Protein AF-A0A506X8Z9-F1 (afdb_monomer_lite)

Foldseek 3Di:
DDPDAQAAEEEQADDCVDPCSVVVQPVVCVVRNHHYHYDPHDDPVVSVVCCVVVVHPDYDDDPVNVVCVVPPPD

Secondary structure (DSSP, 8-state):
-----TT-EEEE-S-TTSHHIIIIIIIHHHHTT-EEEE-SS--HHHHHHHHHHHT-SEE---HHHHHHHHH---

pLDDT: mean 96.39, std 3.66, range [73.38, 98.62]

Sequence (74 aa):
AIDLGTEDRVLAVLPFFHIYGMTVLLNLALRQRATLVTMPKFDLVEFLTNIQTHRCSYLFIAPPIAVALAKHPI

Radius of gyration: 12.09 Å; chains: 1; bounding box: 29×24×30 Å

Structure (mmCIF, N/CA/C/O backbone):
data_AF-A0A506X8Z9-F1
#
_entry.id   AF-A0A506X8Z9-F1
#
loop_
_atom_site.group_PDB
_atom_site.id
_atom_site.type_symbol
_atom_site.label_atom_id
_atom_site.label_alt_id
_atom_site.label_comp_id
_atom_site.label_asym_id
_atom_site.label_entity_id
_atom_site.label_seq_id
_atom_site.pdbx_PDB_ins_code
_atom_site.Cartn_x
_atom_site.Cartn_y
_atom_site.Cartn_z
_atom_site.occupancy
_atom_site.B_iso_or_equiv
_atom_site.auth_seq_id
_atom_site.auth_comp_id
_atom_site.auth_asym_id
_atom_site.auth_atom_id
_atom_site.pdbx_PDB_model_num
ATOM 1 N N . ALA A 1 1 ? -8.708 -15.898 -9.333 1.00 73.38 1 ALA A N 1
ATOM 2 C CA . ALA A 1 1 ? -8.675 -14.436 -9.556 1.00 73.38 1 ALA A CA 1
ATOM 3 C C . ALA A 1 1 ? -8.699 -13.750 -8.194 1.00 73.38 1 ALA A C 1
ATOM 5 O O . ALA A 1 1 ? -9.091 -14.406 -7.240 1.00 73.38 1 ALA A O 1
ATOM 6 N N . ILE A 1 2 ? -8.239 -12.502 -8.083 1.00 86.12 2 ILE A N 1
ATOM 7 C CA . ILE A 1 2 ? -8.325 -11.736 -6.827 1.00 86.12 2 ILE A CA 1
ATOM 8 C C . ILE A 1 2 ? -9.807 -11.439 -6.550 1.00 86.12 2 ILE A C 1
ATOM 10 O O . ILE A 1 2 ? -10.484 -10.929 -7.441 1.00 86.12 2 ILE A O 1
ATOM 14 N N . ASP A 1 3 ? -10.296 -11.769 -5.354 1.00 92.12 3 ASP A N 1
ATOM 15 C CA . ASP A 1 3 ? -11.699 -11.605 -4.945 1.00 92.12 3 ASP A CA 1
ATOM 16 C C . ASP A 1 3 ? -11.939 -10.235 -4.286 1.00 92.12 3 ASP A C 1
ATOM 18 O O . ASP A 1 3 ? -12.107 -10.121 -3.076 1.00 92.12 3 ASP A O 1
ATOM 22 N N . LEU A 1 4 ? -11.840 -9.173 -5.088 1.00 95.25 4 LEU A N 1
ATOM 23 C CA . LEU A 1 4 ? -12.017 -7.784 -4.652 1.00 95.25 4 LEU A CA 1
ATOM 24 C C . LEU A 1 4 ? -13.427 -7.283 -5.008 1.00 95.25 4 LEU A C 1
ATOM 26 O O . LEU A 1 4 ? -13.821 -7.385 -6.176 1.00 95.25 4 LEU A O 1
ATOM 30 N N . GLY A 1 5 ? -14.142 -6.697 -4.042 1.00 96.56 5 GLY A N 1
ATOM 31 C CA . GLY A 1 5 ? -15.506 -6.170 -4.178 1.00 96.56 5 GLY A CA 1
ATOM 32 C C . GLY A 1 5 ? -15.686 -4.709 -3.738 1.00 96.56 5 GLY A C 1
ATOM 33 O O . GLY A 1 5 ? -14.726 -3.987 -3.482 1.00 96.56 5 GLY A O 1
ATOM 34 N N . THR A 1 6 ? -16.942 -4.256 -3.656 1.00 97.56 6 THR A N 1
ATOM 35 C CA . THR A 1 6 ? -17.296 -2.846 -3.371 1.00 97.56 6 THR A CA 1
ATOM 36 C C . THR A 1 6 ? -16.990 -2.408 -1.942 1.00 97.56 6 THR A C 1
ATOM 38 O O . THR A 1 6 ? -16.686 -1.242 -1.705 1.00 97.56 6 THR A O 1
ATOM 41 N N . GLU A 1 7 ? -17.045 -3.345 -0.997 1.00 97.69 7 GLU A N 1
ATOM 42 C CA . GLU A 1 7 ? -16.772 -3.085 0.420 1.00 97.69 7 GLU A CA 1
ATOM 43 C C . GLU A 1 7 ? -15.268 -3.070 0.730 1.00 97.69 7 GLU A C 1
ATOM 45 O O . GLU A 1 7 ? -14.857 -2.680 1.827 1.00 97.69 7 GLU A O 1
ATOM 50 N N . ASP A 1 8 ? -14.439 -3.485 -0.232 1.00 98.25 8 ASP A N 1
ATOM 51 C CA . ASP A 1 8 ? -13.002 -3.577 -0.050 1.00 98.25 8 ASP A CA 1
ATOM 52 C C . ASP A 1 8 ? -12.300 -2.230 -0.149 1.00 98.25 8 ASP A C 1
ATOM 54 O O . ASP A 1 8 ? -12.700 -1.300 -0.856 1.00 98.25 8 ASP A O 1
ATOM 58 N N . ARG A 1 9 ? -11.185 -2.151 0.574 1.00 98.50 9 ARG A N 1
ATOM 59 C CA . ARG A 1 9 ? -10.364 -0.953 0.700 1.00 98.50 9 ARG A CA 1
ATOM 60 C C . ARG A 1 9 ? -8.917 -1.333 0.432 1.00 98.50 9 ARG A C 1
ATOM 62 O O . ARG A 1 9 ? -8.306 -2.062 1.214 1.00 98.50 9 ARG A O 1
ATOM 69 N N . VAL A 1 10 ? -8.381 -0.845 -0.681 1.00 98.31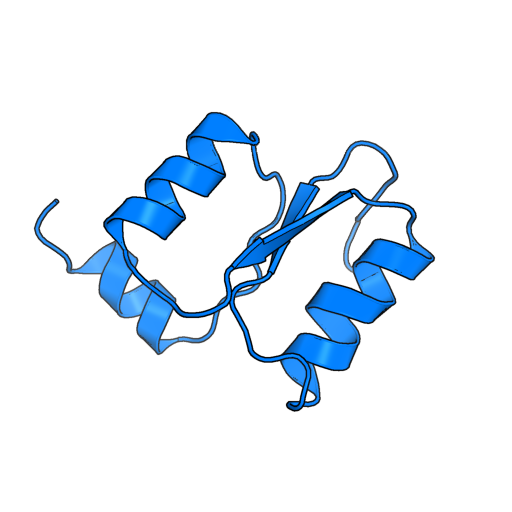 10 VAL A N 1
ATOM 70 C CA . VAL A 1 10 ? -7.016 -1.127 -1.136 1.00 98.31 10 VAL A CA 1
ATOM 71 C C . VAL A 1 10 ? -6.107 0.029 -0.739 1.00 98.31 10 VAL A C 1
ATOM 73 O O . VAL A 1 10 ? -6.343 1.167 -1.148 1.00 98.31 10 VAL A O 1
ATOM 76 N N . LEU A 1 11 ? -5.040 -0.255 0.012 1.00 98.44 11 LEU A N 1
ATOM 77 C CA . LEU A 1 11 ? -3.994 0.737 0.272 1.00 98.44 11 LEU A CA 1
ATOM 78 C C . LEU A 1 11 ? -3.027 0.799 -0.912 1.00 98.44 11 LEU A C 1
ATOM 80 O O . LEU A 1 11 ? -2.277 -0.140 -1.184 1.00 98.44 11 LEU A O 1
ATOM 84 N N . ALA A 1 12 ? -3.036 1.926 -1.612 1.00 97.56 12 ALA A N 1
ATOM 85 C CA . ALA A 1 12 ? -2.220 2.165 -2.783 1.00 97.56 12 ALA A CA 1
ATOM 86 C C . ALA A 1 12 ? -0.915 2.883 -2.430 1.00 97.56 12 ALA A C 1
ATOM 88 O O . ALA A 1 12 ? -0.856 4.111 -2.416 1.00 97.56 12 ALA A O 1
ATOM 89 N N . VAL A 1 13 ? 0.131 2.096 -2.167 1.00 97.44 13 VAL A N 1
ATOM 90 C CA . VAL A 1 13 ? 1.477 2.593 -1.825 1.00 97.44 13 VAL A CA 1
ATOM 91 C C . VAL A 1 13 ? 2.494 2.465 -2.965 1.00 97.44 13 VAL A C 1
ATOM 93 O O . VAL A 1 13 ? 3.545 3.103 -2.937 1.00 97.44 13 VAL A O 1
ATOM 96 N N . LEU A 1 14 ? 2.214 1.634 -3.976 1.00 97.56 14 LEU A N 1
ATOM 97 C CA . LEU A 1 14 ? 3.109 1.479 -5.125 1.00 97.56 14 LEU A CA 1
ATOM 98 C C . LEU A 1 14 ? 2.821 2.560 -6.178 1.00 97.56 14 LEU A C 1
ATOM 100 O O . LEU A 1 14 ? 1.652 2.866 -6.422 1.00 97.56 14 LE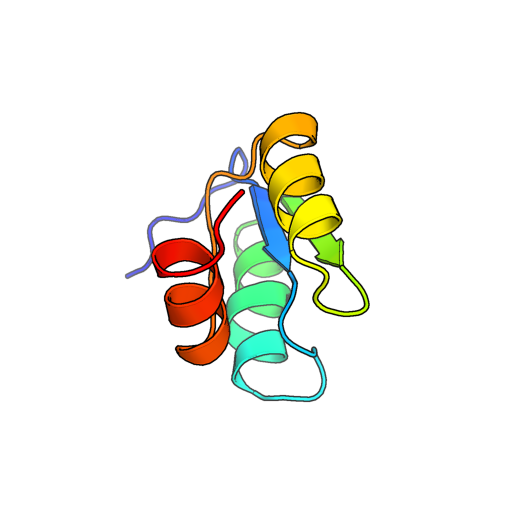U A O 1
ATOM 104 N N . PRO A 1 15 ? 3.848 3.099 -6.859 1.00 96.75 15 PRO A N 1
ATOM 105 C CA . PRO A 1 15 ? 3.656 4.217 -7.775 1.00 96.75 15 PRO A CA 1
ATOM 106 C C . PRO A 1 15 ? 2.783 3.866 -8.983 1.00 96.75 15 PRO A C 1
ATOM 108 O O . PRO A 1 15 ? 3.000 2.849 -9.648 1.00 96.75 15 PRO A O 1
ATOM 111 N N . PHE A 1 16 ? 1.847 4.750 -9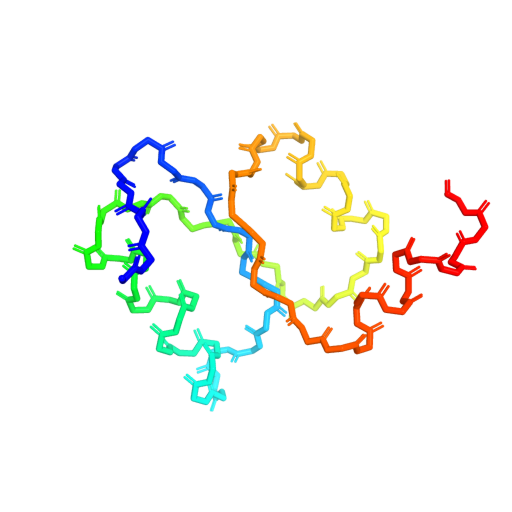.336 1.00 97.25 16 PHE A N 1
ATOM 112 C CA . PHE A 1 16 ? 0.938 4.540 -10.470 1.00 97.25 16 PHE A CA 1
ATOM 113 C C . PHE A 1 16 ? 1.609 4.643 -11.841 1.00 97.25 16 PHE A C 1
ATOM 115 O O . PHE A 1 16 ? 1.074 4.125 -12.809 1.00 97.25 16 PHE A O 1
ATOM 122 N N . PHE A 1 17 ? 2.799 5.234 -11.954 1.00 97.12 17 PHE A N 1
ATOM 123 C CA . PHE A 1 17 ? 3.548 5.214 -13.217 1.00 97.12 17 PHE A CA 1
ATOM 124 C C . PHE A 1 17 ? 4.174 3.842 -13.529 1.00 97.12 17 PHE A C 1
ATOM 126 O O . PHE A 1 17 ? 4.671 3.629 -14.631 1.00 97.12 17 PHE A O 1
ATOM 133 N N . HIS A 1 18 ? 4.173 2.906 -12.575 1.00 97.31 18 HIS A N 1
ATOM 134 C CA . HIS A 1 18 ? 4.669 1.547 -12.769 1.00 97.31 18 HIS A CA 1
ATOM 135 C C . HIS A 1 18 ? 3.503 0.585 -13.029 1.00 97.31 18 HIS A C 1
ATOM 137 O O . HIS A 1 18 ? 2.468 0.675 -12.368 1.00 97.31 18 HIS A O 1
ATOM 143 N N . ILE A 1 19 ? 3.673 -0.389 -13.934 1.00 98.12 19 ILE A N 1
ATOM 144 C CA . ILE A 1 19 ? 2.596 -1.303 -14.368 1.00 98.12 19 ILE A CA 1
ATOM 145 C C . ILE A 1 19 ? 1.873 -1.991 -13.205 1.00 98.12 19 ILE A C 1
ATOM 147 O O . ILE A 1 19 ? 0.655 -2.159 -13.253 1.00 98.12 19 ILE A O 1
ATOM 151 N N . TYR A 1 20 ? 2.602 -2.346 -12.143 1.00 96.19 20 TYR A N 1
ATOM 152 C CA . TYR A 1 20 ? 2.017 -2.982 -10.966 1.00 96.19 20 TYR A CA 1
ATOM 153 C C . TYR A 1 20 ? 1.085 -2.027 -10.197 1.00 96.19 20 TYR A C 1
ATOM 155 O O . TYR A 1 20 ? -0.050 -2.396 -9.900 1.00 96.19 20 TYR A O 1
ATOM 163 N N . GLY A 1 21 ? 1.512 -0.780 -9.959 1.00 97.38 21 GLY A N 1
ATOM 164 C CA . GLY A 1 21 ? 0.679 0.243 -9.320 1.00 97.38 21 GLY A CA 1
ATOM 165 C C . GLY A 1 21 ? -0.502 0.668 -10.196 1.00 97.38 21 GLY A C 1
ATOM 166 O O . GLY A 1 21 ? -1.625 0.767 -9.713 1.00 97.38 21 GLY A O 1
ATOM 167 N N . MET A 1 22 ? -0.282 0.834 -11.502 1.00 98.12 22 MET A N 1
ATOM 168 C CA . MET A 1 22 ? -1.347 1.165 -12.454 1.00 98.12 22 MET A CA 1
ATOM 169 C C . MET A 1 22 ? -2.403 0.055 -12.540 1.00 98.12 22 MET A C 1
ATOM 171 O O . MET A 1 22 ? -3.598 0.310 -12.438 1.00 98.12 22 MET A O 1
ATOM 175 N N . THR A 1 23 ? -1.978 -1.193 -12.735 1.00 97.25 23 THR A N 1
ATOM 176 C CA . THR A 1 23 ? -2.900 -2.284 -13.080 1.00 97.25 23 THR A CA 1
ATOM 177 C C . THR A 1 23 ? -3.571 -2.883 -11.851 1.00 97.25 23 THR A C 1
ATOM 179 O O . THR A 1 23 ? -4.783 -3.089 -11.862 1.00 97.25 23 THR A O 1
ATOM 182 N N . VAL A 1 24 ? -2.803 -3.176 -10.796 1.00 95.88 24 VAL A N 1
ATOM 183 C CA . VAL A 1 24 ? -3.303 -3.949 -9.647 1.00 95.88 24 VAL A CA 1
ATOM 184 C C . VAL A 1 24 ? -3.835 -3.054 -8.535 1.00 95.88 24 VAL A C 1
ATOM 186 O O . VAL A 1 24 ? -4.812 -3.422 -7.896 1.00 95.88 24 VAL A O 1
ATOM 189 N N . LEU A 1 25 ? -3.242 -1.881 -8.306 1.00 97.00 25 LEU A N 1
ATOM 190 C CA . LEU A 1 25 ? -3.743 -0.974 -7.271 1.00 97.00 25 LEU A CA 1
ATOM 191 C C . LEU A 1 25 ? -4.851 -0.088 -7.844 1.00 97.00 25 LEU A C 1
ATOM 193 O O . LEU A 1 25 ? -5.971 -0.127 -7.352 1.00 97.00 25 LEU A O 1
ATOM 197 N N . LEU A 1 26 ? -4.558 0.683 -8.895 1.00 97.69 26 LEU A N 1
ATOM 198 C CA . LEU A 1 26 ? -5.502 1.668 -9.428 1.00 97.69 26 LEU A CA 1
ATOM 199 C C . LEU A 1 26 ? -6.619 1.020 -10.263 1.00 97.69 26 LEU A C 1
ATOM 201 O O . LEU A 1 26 ? -7.787 1.063 -9.880 1.00 97.69 26 LEU A O 1
ATOM 205 N N . ASN A 1 27 ? -6.277 0.401 -11.396 1.00 97.81 27 ASN A N 1
ATOM 206 C CA . ASN A 1 27 ? -7.274 -0.066 -12.363 1.00 97.81 27 ASN A CA 1
ATOM 207 C C . ASN A 1 27 ? -8.165 -1.182 -11.807 1.00 97.81 27 ASN A C 1
ATOM 209 O O . ASN A 1 27 ? -9.372 -1.162 -12.040 1.00 97.81 27 ASN A O 1
ATOM 213 N N . LEU A 1 28 ? -7.599 -2.148 -11.076 1.00 96.94 28 LEU A N 1
ATOM 214 C CA . LEU A 1 28 ? -8.378 -3.227 -10.466 1.00 96.94 28 LEU A CA 1
ATOM 215 C C . LEU A 1 28 ? -9.368 -2.689 -9.425 1.00 96.94 28 LEU A C 1
ATOM 217 O O . LEU A 1 28 ? -10.543 -3.041 -9.494 1.00 96.94 28 LEU A O 1
ATOM 221 N N . ALA A 1 29 ? -8.931 -1.816 -8.510 1.00 97.12 29 ALA A N 1
ATOM 222 C CA . ALA A 1 29 ? -9.816 -1.251 -7.492 1.00 97.12 29 ALA A CA 1
ATOM 223 C C . ALA A 1 29 ? -10.963 -0.451 -8.119 1.00 97.12 29 ALA A C 1
ATOM 225 O O . ALA A 1 29 ? -12.125 -0.693 -7.797 1.00 97.12 29 ALA A O 1
ATOM 226 N N . LEU A 1 30 ? -10.661 0.424 -9.085 1.00 97.38 30 LEU A N 1
ATOM 227 C CA . LEU A 1 30 ? -11.684 1.203 -9.788 1.00 97.38 30 LEU A CA 1
ATOM 228 C C . LEU A 1 30 ? -12.655 0.312 -10.569 1.00 97.38 30 LEU A C 1
ATOM 230 O O . LEU A 1 30 ? -13.867 0.519 -10.507 1.00 97.38 30 LEU A O 1
ATOM 234 N N . ARG A 1 31 ? -12.146 -0.708 -11.271 1.00 97.44 31 ARG A N 1
ATOM 235 C CA . ARG A 1 31 ? -12.977 -1.659 -12.023 1.00 97.44 31 ARG A CA 1
ATOM 236 C C . ARG A 1 31 ? -13.943 -2.420 -11.112 1.00 97.44 31 ARG A C 1
ATOM 238 O O . ARG A 1 31 ? -15.083 -2.642 -11.510 1.00 97.44 31 ARG A O 1
ATOM 245 N N . GLN A 1 32 ? -13.500 -2.781 -9.909 1.00 97.06 32 GLN A N 1
ATOM 246 C CA . GLN A 1 32 ? -14.311 -3.491 -8.914 1.00 97.06 32 GLN A CA 1
ATOM 247 C C . GLN A 1 32 ? -15.156 -2.556 -8.039 1.00 97.06 32 GLN A C 1
ATOM 249 O O . GLN A 1 32 ? -15.916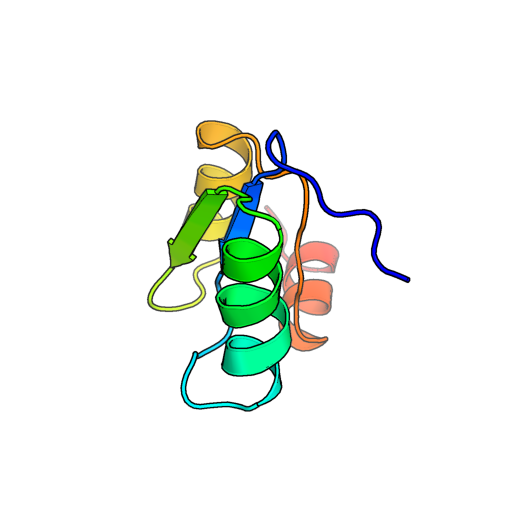 -3.033 -7.201 1.00 97.06 32 GLN A O 1
ATOM 254 N N . ARG A 1 33 ? -15.060 -1.234 -8.252 1.00 97.81 33 ARG A N 1
ATOM 255 C CA . ARG A 1 33 ? -15.680 -0.195 -7.412 1.00 97.81 33 ARG A CA 1
ATOM 256 C C . ARG A 1 33 ? -15.272 -0.295 -5.935 1.00 97.81 33 ARG A C 1
ATOM 258 O O . ARG A 1 33 ? -16.046 0.078 -5.059 1.00 97.81 33 ARG A O 1
ATOM 265 N N . ALA A 1 34 ? -14.068 -0.794 -5.677 1.00 98.25 34 ALA A N 1
ATOM 266 C CA . ALA A 1 34 ? -13.459 -0.792 -4.356 1.00 98.25 34 ALA A CA 1
ATOM 267 C C . ALA A 1 34 ? -12.964 0.619 -4.003 1.00 98.25 34 ALA A C 1
ATOM 269 O O . ALA A 1 34 ? -12.694 1.448 -4.879 1.00 98.25 34 ALA A O 1
ATOM 270 N N . THR A 1 35 ? -12.786 0.886 -2.712 1.00 98.44 35 THR A N 1
ATOM 271 C CA . THR A 1 35 ? -12.191 2.141 -2.241 1.00 98.44 35 THR A CA 1
ATOM 272 C C . THR A 1 35 ? -10.671 2.090 -2.373 1.00 98.44 35 THR A C 1
ATOM 274 O O . THR A 1 35 ? -10.033 1.134 -1.932 1.00 98.44 35 THR A O 1
ATOM 277 N N . LEU A 1 36 ? -10.074 3.145 -2.928 1.00 97.94 36 LEU A N 1
ATOM 278 C CA . LEU A 1 36 ? -8.625 3.289 -3.045 1.00 97.94 36 LEU A CA 1
ATOM 279 C C . LEU A 1 36 ? -8.114 4.318 -2.032 1.00 97.94 36 LEU A C 1
ATOM 281 O O . LEU A 1 36 ? -8.442 5.499 -2.123 1.00 97.94 36 LEU A O 1
ATOM 285 N N . VAL A 1 37 ? -7.296 3.880 -1.078 1.00 98.38 37 VAL A N 1
ATOM 286 C CA . VAL A 1 37 ? -6.625 4.755 -0.107 1.00 98.38 37 VAL A CA 1
ATOM 287 C C . VAL A 1 37 ? -5.229 5.049 -0.643 1.00 98.38 37 VAL A C 1
ATOM 289 O O . VAL A 1 37 ? -4.395 4.153 -0.700 1.00 98.38 37 VAL A O 1
ATOM 292 N N . THR A 1 38 ? -4.961 6.272 -1.094 1.00 97.44 38 THR A N 1
ATOM 293 C CA . THR A 1 38 ? -3.684 6.607 -1.747 1.00 97.44 38 THR A CA 1
ATOM 294 C C . THR A 1 38 ? -2.625 7.062 -0.756 1.00 97.44 38 THR A C 1
ATOM 296 O O . THR A 1 38 ? -2.906 7.901 0.097 1.00 97.44 38 THR A O 1
ATOM 299 N N . MET A 1 39 ? -1.393 6.591 -0.939 1.00 96.56 39 MET A N 1
ATOM 300 C CA . MET A 1 39 ? -0.227 7.018 -0.174 1.00 96.56 39 MET A CA 1
ATOM 301 C C . MET A 1 39 ? 0.884 7.462 -1.142 1.00 96.56 39 MET A C 1
ATOM 303 O O . MET A 1 39 ? 1.335 6.653 -1.954 1.00 96.56 39 MET A O 1
ATOM 307 N N . PRO A 1 40 ? 1.341 8.728 -1.102 1.00 93.56 40 PRO A N 1
ATOM 308 C CA . PRO A 1 40 ? 2.247 9.269 -2.121 1.00 93.56 40 PRO A CA 1
ATOM 309 C C . PRO A 1 40 ? 3.664 8.680 -2.063 1.00 93.56 40 PRO A C 1
ATOM 311 O O . PRO A 1 40 ? 4.370 8.663 -3.070 1.00 93.56 40 PRO A O 1
ATOM 314 N N . LYS A 1 41 ? 4.095 8.212 -0.889 1.00 93.81 41 LYS A N 1
ATOM 315 C CA . LYS A 1 41 ? 5.392 7.570 -0.651 1.00 93.81 41 LYS A CA 1
ATOM 316 C C . LYS A 1 41 ? 5.260 6.589 0.504 1.00 93.81 41 LYS A C 1
ATOM 318 O O . LYS A 1 41 ? 4.453 6.825 1.388 1.00 93.81 41 LYS A O 1
ATOM 323 N N . PHE A 1 42 ? 6.067 5.534 0.532 1.00 97.06 42 PHE A N 1
ATOM 324 C CA . PHE A 1 42 ? 6.081 4.621 1.673 1.00 97.06 42 PHE A CA 1
ATOM 325 C C . PHE A 1 42 ? 6.745 5.274 2.894 1.00 97.06 42 PHE A C 1
ATOM 327 O O . PHE A 1 42 ? 7.883 5.735 2.818 1.00 97.06 42 PHE A O 1
ATOM 334 N N . ASP A 1 43 ? 6.031 5.249 4.010 1.00 96.88 43 ASP A N 1
ATOM 335 C CA . ASP A 1 43 ? 6.507 5.491 5.369 1.00 96.88 43 ASP A CA 1
ATOM 336 C C . ASP A 1 43 ? 5.866 4.415 6.251 1.00 96.88 43 ASP A C 1
ATOM 338 O O . ASP A 1 43 ? 4.665 4.179 6.149 1.00 96.88 43 ASP A O 1
ATOM 342 N N . LEU A 1 44 ? 6.640 3.702 7.070 1.00 97.00 44 LEU A N 1
ATOM 343 C CA . LEU A 1 44 ? 6.112 2.522 7.759 1.00 97.00 44 LEU A CA 1
ATOM 344 C C . LEU A 1 44 ? 5.025 2.876 8.783 1.00 97.00 44 LEU A C 1
ATOM 346 O O . LEU A 1 44 ? 4.011 2.183 8.863 1.00 97.00 44 LEU A O 1
ATOM 350 N N . VAL A 1 45 ? 5.221 3.943 9.558 1.00 97.06 45 VAL A N 1
ATOM 351 C CA . VAL A 1 45 ? 4.282 4.325 10.619 1.00 97.06 45 VAL A CA 1
ATOM 352 C C . VAL A 1 45 ? 2.989 4.838 10.000 1.00 97.06 45 VAL A C 1
ATOM 354 O O . VAL A 1 45 ? 1.904 4.421 10.407 1.00 97.06 45 VAL A O 1
ATOM 357 N N . GLU A 1 46 ? 3.086 5.683 8.976 1.00 97.69 46 GLU A N 1
ATOM 358 C CA . GLU A 1 46 ? 1.928 6.171 8.231 1.00 97.69 46 GLU A CA 1
ATOM 359 C C . GLU A 1 46 ? 1.210 5.023 7.502 1.00 97.69 46 GLU A C 1
ATOM 361 O O . GLU A 1 46 ? -0.016 4.958 7.518 1.00 97.69 46 GLU A O 1
ATOM 366 N N . PHE A 1 47 ? 1.946 4.059 6.938 1.00 98.06 47 PHE A N 1
ATOM 367 C CA . PHE A 1 47 ? 1.378 2.871 6.295 1.00 98.06 47 PHE A CA 1
ATOM 368 C C . PHE A 1 47 ? 0.534 2.053 7.282 1.00 98.06 47 PHE A C 1
ATOM 370 O O . PHE A 1 47 ? -0.636 1.784 7.009 1.00 98.06 47 PHE A O 1
ATOM 377 N N . LEU A 1 48 ? 1.084 1.721 8.456 1.00 97.50 48 LEU A N 1
ATOM 378 C CA . LEU A 1 48 ? 0.361 1.007 9.516 1.00 97.50 48 LEU A CA 1
ATOM 379 C C . LEU A 1 48 ? -0.829 1.822 10.050 1.00 97.50 48 LEU A C 1
ATOM 381 O O . LEU A 1 48 ? -1.923 1.284 10.241 1.00 97.50 48 LEU A O 1
ATOM 385 N N . THR A 1 49 ? -0.651 3.134 10.218 1.00 98.12 49 THR A N 1
ATOM 386 C CA . THR A 1 49 ? -1.712 4.051 10.661 1.00 98.12 49 THR A CA 1
ATOM 387 C C . THR A 1 49 ? -2.864 4.101 9.658 1.00 98.12 49 THR A C 1
ATOM 389 O O . THR A 1 49 ? -4.029 4.025 10.056 1.00 98.12 49 THR A O 1
ATOM 392 N N . ASN A 1 50 ? -2.567 4.162 8.359 1.00 98.38 50 ASN A N 1
ATOM 393 C CA . ASN A 1 50 ? -3.560 4.177 7.287 1.00 98.38 50 ASN A CA 1
ATOM 394 C C . ASN A 1 50 ? -4.303 2.841 7.186 1.00 98.38 50 ASN A C 1
ATOM 396 O O . ASN A 1 50 ? -5.524 2.838 7.012 1.00 98.38 50 ASN A O 1
ATOM 400 N N . ILE A 1 51 ? -3.607 1.711 7.369 1.00 98.31 51 ILE A N 1
ATOM 401 C CA . ILE A 1 51 ? -4.241 0.387 7.458 1.00 98.31 51 ILE A CA 1
ATOM 402 C C . ILE A 1 51 ? -5.287 0.375 8.573 1.00 98.31 51 ILE A C 1
ATOM 404 O O . ILE A 1 51 ? -6.435 -0.000 8.328 1.00 98.31 51 ILE A O 1
ATOM 408 N N . GLN A 1 52 ? -4.916 0.816 9.778 1.00 98.31 52 GLN A N 1
ATOM 409 C CA . GLN A 1 52 ? -5.806 0.805 10.939 1.00 98.31 52 GLN A CA 1
ATOM 410 C C . GLN A 1 52 ? -6.966 1.801 10.801 1.00 98.31 52 GLN A C 1
ATOM 412 O O . GLN A 1 52 ? -8.119 1.453 11.070 1.00 98.31 52 GLN A O 1
ATOM 417 N N . THR A 1 53 ? -6.671 3.030 10.377 1.00 98.62 53 THR A N 1
ATOM 418 C CA . THR A 1 53 ? -7.638 4.135 10.279 1.00 98.62 53 THR A CA 1
ATOM 419 C C . THR A 1 53 ? -8.681 3.857 9.209 1.00 98.62 53 THR A C 1
ATOM 421 O O . THR A 1 53 ? -9.882 3.961 9.456 1.00 98.62 53 THR A O 1
ATOM 424 N N . HIS A 1 54 ? -8.232 3.440 8.025 1.00 98.25 54 HIS A N 1
ATOM 425 C CA . HIS A 1 54 ? -9.118 3.182 6.900 1.00 98.25 54 HIS A CA 1
ATOM 426 C C . HIS A 1 54 ? -9.614 1.740 6.847 1.00 98.25 54 HIS A C 1
ATOM 428 O O . HIS A 1 54 ? -10.450 1.449 5.998 1.00 98.25 54 HIS A O 1
ATOM 434 N N . ARG A 1 55 ? -9.174 0.849 7.748 1.00 98.19 55 ARG A N 1
ATOM 435 C CA . ARG A 1 55 ? -9.546 -0.578 7.764 1.00 98.19 55 ARG A CA 1
ATOM 436 C C . ARG A 1 55 ? -9.318 -1.232 6.398 1.00 98.19 55 ARG A C 1
ATOM 438 O O . ARG A 1 55 ? -10.240 -1.786 5.806 1.00 98.19 55 ARG A O 1
ATOM 445 N N . CYS A 1 56 ? -8.100 -1.098 5.877 1.00 98.31 56 CYS A N 1
ATOM 446 C CA . CYS A 1 56 ? -7.743 -1.641 4.565 1.00 98.31 56 CYS A CA 1
ATOM 447 C C . CYS A 1 56 ? -7.873 -3.173 4.563 1.00 98.31 56 CYS A C 1
ATOM 449 O O . CYS A 1 56 ? -7.311 -3.830 5.438 1.00 98.31 56 CYS A O 1
ATOM 451 N N . SER A 1 57 ? -8.598 -3.731 3.591 1.00 97.88 57 SER A N 1
ATOM 452 C CA . SER A 1 57 ? -8.821 -5.179 3.452 1.00 97.88 57 SER A CA 1
ATOM 453 C C . SER A 1 57 ? -7.800 -5.850 2.532 1.00 97.88 57 SER A C 1
ATOM 455 O O . SER A 1 57 ? -7.517 -7.035 2.687 1.00 97.88 57 SER A O 1
ATOM 457 N N . TYR A 1 58 ? -7.191 -5.082 1.623 1.00 97.38 58 TYR A N 1
ATOM 458 C CA . TYR A 1 58 ? -6.185 -5.570 0.683 1.00 97.38 58 TYR A CA 1
ATOM 459 C C . TYR A 1 58 ? -4.911 -4.727 0.714 1.00 97.38 58 TYR A C 1
ATOM 461 O O . TYR A 1 58 ? -4.951 -3.495 0.646 1.00 97.38 58 TYR A O 1
ATOM 469 N N . LEU A 1 59 ? -3.769 -5.422 0.737 1.00 96.94 59 LEU A N 1
ATOM 470 C CA . LEU A 1 59 ? -2.430 -4.842 0.655 1.00 96.94 59 LEU A CA 1
ATOM 471 C C . LEU A 1 59 ? -1.648 -5.505 -0.480 1.00 96.94 59 LEU A C 1
ATOM 473 O O . LEU A 1 59 ? -1.249 -6.665 -0.387 1.00 96.94 59 LEU A O 1
ATOM 477 N N . PHE A 1 60 ? -1.392 -4.746 -1.542 1.00 96.12 60 PHE A N 1
ATOM 478 C CA . PHE A 1 60 ? -0.502 -5.154 -2.627 1.00 96.12 60 PHE A CA 1
ATOM 479 C C . PHE A 1 60 ? 0.846 -4.468 -2.437 1.00 96.12 60 PHE A C 1
ATOM 481 O O . PHE A 1 60 ? 0.985 -3.264 -2.655 1.00 96.12 60 PHE A O 1
ATOM 488 N N . ILE A 1 61 ? 1.838 -5.237 -1.995 1.00 97.00 61 ILE A N 1
ATOM 489 C CA . ILE A 1 61 ? 3.149 -4.717 -1.603 1.00 97.00 61 ILE A CA 1
ATOM 490 C C . ILE A 1 61 ? 4.273 -5.337 -2.433 1.00 97.00 61 ILE A C 1
ATOM 492 O O . ILE A 1 61 ? 4.140 -6.430 -2.986 1.00 97.00 61 ILE A O 1
ATOM 496 N N . ALA A 1 62 ? 5.395 -4.625 -2.519 1.00 96.38 62 ALA A N 1
ATOM 497 C CA . ALA A 1 62 ? 6.639 -5.157 -3.062 1.00 96.38 62 ALA A CA 1
ATOM 498 C C . ALA A 1 62 ? 7.437 -5.891 -1.963 1.00 96.38 62 ALA A C 1
ATOM 500 O O . ALA A 1 62 ? 7.270 -5.574 -0.780 1.00 96.38 62 ALA A O 1
ATOM 501 N N . PRO A 1 63 ? 8.358 -6.810 -2.317 1.00 97.19 63 PRO A N 1
ATOM 502 C CA . PRO A 1 63 ? 9.157 -7.544 -1.333 1.00 97.19 63 PRO A CA 1
ATOM 503 C C . PRO A 1 63 ? 9.880 -6.672 -0.286 1.00 97.19 63 PRO A C 1
ATOM 505 O O . PRO A 1 63 ? 9.864 -7.052 0.884 1.00 97.19 63 PRO A O 1
ATOM 508 N N . PRO A 1 64 ? 10.448 -5.489 -0.614 1.00 96.06 64 PRO A N 1
ATOM 509 C CA . PRO A 1 64 ? 11.084 -4.636 0.394 1.00 96.06 64 PRO A CA 1
ATOM 510 C C . PRO A 1 64 ? 10.133 -4.155 1.500 1.00 96.06 64 PRO A C 1
ATOM 512 O O . PRO A 1 64 ? 10.544 -4.068 2.654 1.00 96.06 64 PRO A O 1
ATOM 515 N N . ILE A 1 65 ? 8.859 -3.898 1.177 1.00 96.94 65 ILE A N 1
ATOM 516 C CA . ILE A 1 65 ? 7.848 -3.516 2.175 1.00 96.94 65 ILE A CA 1
ATOM 517 C C . ILE A 1 65 ? 7.552 -4.706 3.096 1.00 96.94 65 ILE A C 1
ATOM 519 O O . ILE A 1 65 ? 7.471 -4.530 4.306 1.00 96.94 65 ILE A O 1
ATOM 523 N N . ALA A 1 66 ? 7.462 -5.926 2.553 1.00 97.00 66 ALA A N 1
ATOM 524 C CA . ALA A 1 66 ? 7.274 -7.130 3.365 1.00 97.00 66 ALA A CA 1
ATOM 525 C C . ALA A 1 66 ? 8.452 -7.359 4.330 1.00 97.00 66 ALA A C 1
ATOM 527 O O . ALA A 1 66 ? 8.247 -7.694 5.493 1.00 97.00 66 ALA A O 1
ATOM 528 N N . VAL A 1 67 ? 9.687 -7.128 3.869 1.00 97.62 67 VAL A N 1
ATOM 529 C CA . VAL A 1 67 ? 10.887 -7.204 4.718 1.00 97.62 67 VAL A CA 1
ATOM 530 C C . VAL A 1 67 ? 10.861 -6.142 5.815 1.00 97.62 67 VAL A C 1
ATOM 532 O O . VAL A 1 67 ? 11.194 -6.463 6.953 1.00 97.62 67 VAL A O 1
ATOM 535 N N . ALA A 1 68 ? 10.455 -4.908 5.499 1.00 96.12 68 ALA A N 1
ATOM 536 C CA . ALA A 1 68 ? 10.297 -3.855 6.497 1.00 96.12 68 ALA A CA 1
ATOM 537 C C . ALA A 1 68 ? 9.273 -4.268 7.564 1.00 96.12 68 ALA A C 1
ATOM 539 O O . ALA A 1 68 ? 9.605 -4.265 8.740 1.00 96.12 68 ALA A O 1
ATOM 540 N N . LEU A 1 69 ? 8.088 -4.738 7.169 1.00 96.12 69 LEU A N 1
ATOM 541 C CA . LEU A 1 69 ? 7.065 -5.220 8.108 1.00 96.12 69 LEU A CA 1
ATOM 542 C C . LEU A 1 69 ? 7.555 -6.374 8.997 1.00 96.12 69 LEU A C 1
ATOM 544 O O . LEU A 1 69 ? 7.187 -6.447 10.161 1.00 96.12 69 LEU A O 1
ATOM 548 N N . ALA A 1 70 ? 8.383 -7.276 8.466 1.00 97.12 70 ALA A N 1
ATOM 549 C CA . ALA A 1 70 ? 8.859 -8.444 9.207 1.00 97.12 70 ALA A CA 1
ATOM 550 C C . ALA A 1 70 ? 10.038 -8.158 10.152 1.00 97.12 70 ALA A C 1
ATOM 552 O O . ALA A 1 70 ? 10.283 -8.937 11.071 1.00 97.12 70 ALA A O 1
ATOM 553 N N . LYS A 1 71 ? 10.828 -7.113 9.881 1.00 95.88 71 LYS A N 1
ATOM 554 C CA . LYS A 1 71 ? 12.106 -6.866 10.572 1.00 95.88 71 LYS A CA 1
ATOM 555 C C . LYS A 1 71 ? 12.167 -5.542 11.318 1.00 95.88 71 LYS A C 1
ATOM 557 O O . LYS A 1 71 ? 13.111 -5.338 12.079 1.00 95.88 71 LYS A O 1
ATOM 562 N N . HIS A 1 72 ? 11.238 -4.627 11.066 1.00 92.62 72 HIS 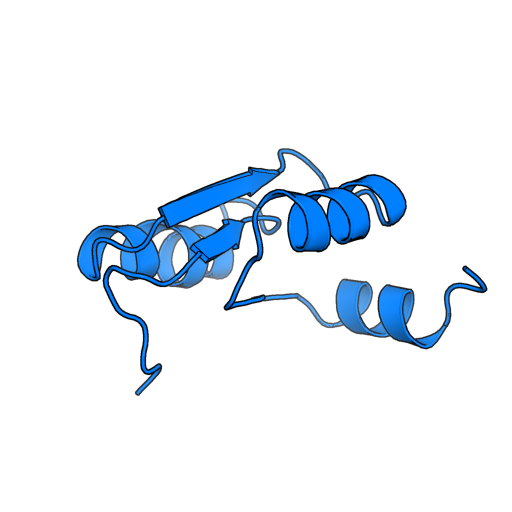A N 1
ATOM 563 C CA . HIS A 1 72 ?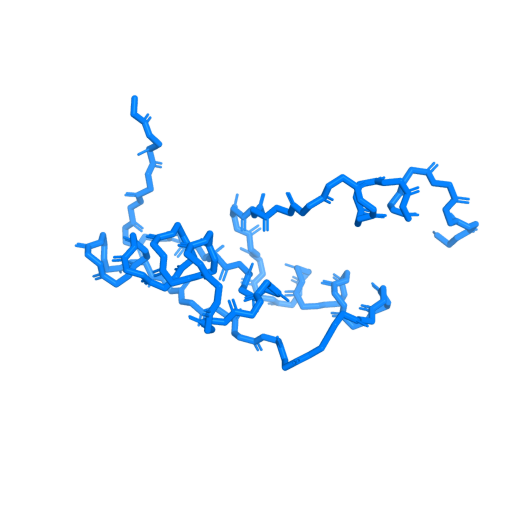 11.239 -3.349 11.754 1.00 92.62 72 HIS A CA 1
ATOM 564 C C . HIS A 1 72 ? 10.866 -3.562 13.230 1.00 92.62 72 HIS A C 1
ATOM 566 O O . HIS A 1 72 ? 9.939 -4.314 13.511 1.00 92.62 72 HIS A O 1
ATOM 572 N N . PRO A 1 73 ? 11.582 -2.944 14.184 1.00 90.75 73 PRO A N 1
ATOM 573 C CA . PRO A 1 73 ? 11.423 -3.227 15.615 1.00 90.75 73 PRO A CA 1
ATOM 574 C C . PRO A 1 73 ? 10.167 -2.619 16.267 1.00 90.75 73 PRO A C 1
ATOM 576 O O . PRO A 1 73 ? 10.051 -2.666 17.489 1.00 90.75 73 PRO A O 1
ATOM 579 N N . ILE A 1 74 ? 9.282 -2.001 15.481 1.00 83.31 74 ILE A N 1
ATOM 580 C CA . ILE A 1 74 ? 8.031 -1.378 15.945 1.00 83.31 74 ILE A CA 1
ATOM 581 C C . ILE A 1 74 ? 6.901 -2.330 15.584 1.00 83.31 74 ILE A C 1
ATOM 583 O O . ILE A 1 74 ? 6.044 -2.579 16.456 1.00 83.31 74 ILE A O 1
#